Protein AF-A0A9E5PI35-F1 (afdb_monomer_lite)

Sequence (96 aa):
LKLLLPALFILSCGGGEVGPKPNGNDLPEPTWELVWSEEFDGSVIDQSTWTPEVMPDPFNEELQYYTDRIDTDPGANAWLENGTLIIEARREDFEH

Radius of gyration: 36.21 Å; chains: 1; bounding box: 34×22×119 Å

Structure (mmCIF, N/CA/C/O backbone):
data_AF-A0A9E5PI35-F1
#
_entry.id   AF-A0A9E5PI35-F1
#
loop_
_atom_site.group_PDB
_atom_site.id
_atom_site.type_symbol
_atom_site.label_atom_id
_atom_site.label_alt_id
_atom_site.label_comp_id
_atom_site.label_asym_id
_atom_site.label_entity_id
_atom_site.label_seq_id
_atom_site.pdbx_PDB_ins_code
_atom_site.Cartn_x
_atom_site.Cartn_y
_atom_site.Cartn_z
_atom_site.occupancy
_atom_site.B_iso_or_equiv
_atom_site.auth_seq_id
_atom_site.auth_comp_id
_atom_site.auth_asym_id
_atom_site.auth_atom_id
_atom_site.pdbx_PDB_model_num
ATOM 1 N N . LEU A 1 1 ? 9.894 -8.063 105.607 1.00 42.03 1 LEU A N 1
ATOM 2 C CA . LEU A 1 1 ? 10.425 -7.500 104.348 1.00 42.03 1 LEU A CA 1
ATOM 3 C C . LEU A 1 1 ? 9.356 -7.663 103.266 1.00 42.03 1 LEU A C 1
ATOM 5 O O . LEU A 1 1 ? 9.103 -8.784 102.853 1.00 42.03 1 LEU A O 1
ATOM 9 N N . LYS A 1 2 ? 8.647 -6.593 102.894 1.00 43.69 2 LYS A N 1
ATOM 10 C CA . LYS A 1 2 ? 7.703 -6.573 101.763 1.00 43.69 2 LYS A CA 1
ATOM 11 C C . LYS A 1 2 ? 8.127 -5.405 100.881 1.00 43.69 2 LYS A C 1
ATOM 13 O O . LYS A 1 2 ? 7.793 -4.262 101.166 1.00 43.69 2 LYS A O 1
ATOM 18 N N . LEU A 1 3 ? 8.983 -5.707 99.912 1.00 43.16 3 LEU A N 1
ATOM 19 C CA . LEU A 1 3 ? 9.408 -4.767 98.883 1.00 43.16 3 LEU A CA 1
ATOM 20 C C . LEU A 1 3 ? 8.344 -4.766 97.783 1.00 43.16 3 LEU A C 1
ATOM 22 O O . LEU A 1 3 ? 8.013 -5.815 97.235 1.00 43.16 3 LEU A O 1
ATOM 26 N N . LEU A 1 4 ? 7.790 -3.581 97.530 1.00 50.19 4 LEU A N 1
ATOM 27 C CA . LEU A 1 4 ? 6.948 -3.271 96.380 1.00 50.19 4 LEU A CA 1
ATOM 28 C C . LEU A 1 4 ? 7.772 -3.345 95.085 1.00 50.19 4 LEU A C 1
ATOM 30 O O . LEU A 1 4 ? 8.882 -2.819 95.041 1.00 50.19 4 LEU A O 1
ATOM 34 N N . LEU A 1 5 ? 7.188 -3.897 94.019 1.00 49.34 5 LEU A N 1
ATOM 35 C CA . LEU A 1 5 ? 7.577 -3.582 92.641 1.00 49.34 5 LEU A CA 1
ATOM 36 C C . LEU A 1 5 ? 6.536 -2.608 92.060 1.00 49.34 5 LEU A C 1
ATOM 38 O O . LEU A 1 5 ? 5.342 -2.900 92.157 1.00 49.34 5 LEU A O 1
ATOM 42 N N . PRO A 1 6 ? 6.937 -1.473 91.461 1.00 49.91 6 PRO A N 1
ATOM 43 C CA . PRO A 1 6 ? 5.999 -0.586 90.791 1.00 49.91 6 PRO A CA 1
ATOM 44 C C . PRO A 1 6 ? 5.618 -1.170 89.424 1.00 49.91 6 PRO A C 1
ATOM 46 O O . PRO A 1 6 ? 6.483 -1.542 88.631 1.00 49.91 6 PRO A O 1
ATOM 49 N N . ALA A 1 7 ? 4.318 -1.238 89.138 1.00 62.31 7 ALA A N 1
ATOM 50 C CA . ALA A 1 7 ? 3.819 -1.514 87.797 1.00 62.31 7 ALA A CA 1
ATOM 51 C C . ALA A 1 7 ? 3.999 -0.255 86.937 1.00 62.31 7 ALA A C 1
ATOM 53 O O . ALA A 1 7 ? 3.357 0.769 87.167 1.00 62.31 7 ALA A O 1
ATOM 54 N N . LEU A 1 8 ? 4.907 -0.330 85.966 1.00 56.19 8 LEU A N 1
ATOM 55 C CA . LEU A 1 8 ? 5.142 0.716 84.981 1.00 56.19 8 LEU A CA 1
ATOM 56 C C . LEU A 1 8 ? 4.048 0.639 83.906 1.00 56.19 8 LEU A C 1
ATOM 58 O O . LEU A 1 8 ? 4.071 -0.246 83.053 1.00 56.19 8 LEU A O 1
ATOM 62 N N . PHE A 1 9 ? 3.078 1.553 83.954 1.00 56.91 9 PHE A N 1
ATOM 63 C CA . PHE A 1 9 ? 2.102 1.727 82.879 1.00 56.91 9 PHE A CA 1
ATOM 64 C C . PHE A 1 9 ? 2.736 2.538 81.749 1.00 56.91 9 PHE A C 1
ATOM 66 O O . PHE 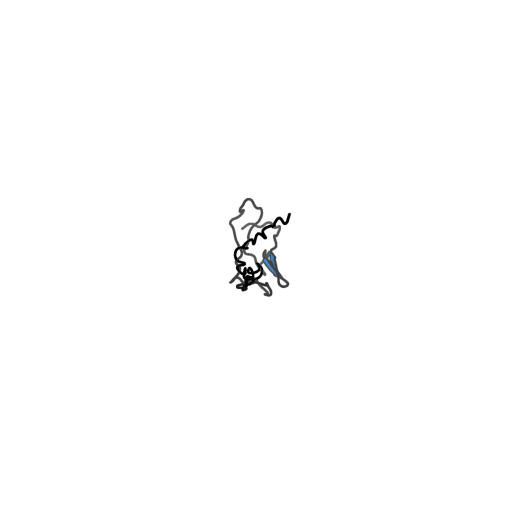A 1 9 ? 2.926 3.748 81.857 1.00 56.91 9 PHE A O 1
ATOM 73 N N . ILE A 1 10 ? 3.077 1.852 80.661 1.00 58.12 10 ILE A N 1
ATOM 74 C CA . ILE A 1 10 ? 3.507 2.479 79.413 1.00 58.12 10 ILE A CA 1
ATOM 75 C C . ILE A 1 10 ? 2.248 2.995 78.708 1.00 58.12 10 ILE A C 1
ATOM 77 O O . ILE A 1 10 ? 1.422 2.201 78.257 1.00 58.12 10 ILE A O 1
ATOM 81 N N . LEU A 1 11 ? 2.080 4.318 78.628 1.00 56.44 11 LEU A N 1
ATOM 82 C CA . LEU A 1 11 ? 1.109 4.926 77.719 1.00 56.44 11 LEU A CA 1
ATOM 83 C C . LEU A 1 11 ? 1.579 4.631 76.287 1.00 56.44 11 LEU A C 1
ATOM 85 O O . LEU 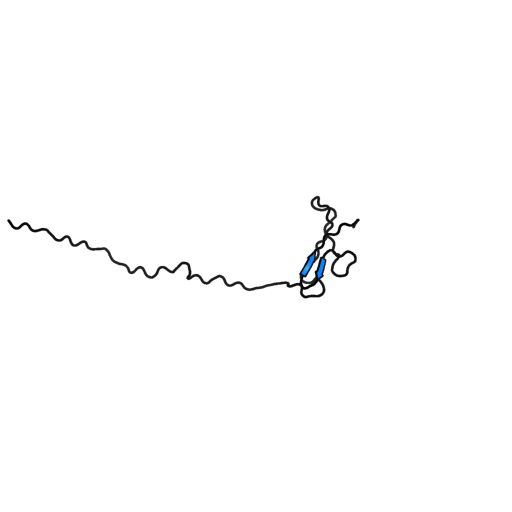A 1 11 ? 2.530 5.237 75.795 1.00 56.44 11 LEU A O 1
ATOM 89 N N . SER A 1 12 ? 0.936 3.662 75.639 1.00 57.12 12 SER A N 1
ATOM 90 C CA . SER A 1 12 ? 1.059 3.457 74.199 1.00 57.12 12 SER A CA 1
ATOM 91 C C . SER A 1 12 ? 0.432 4.664 73.497 1.00 57.12 12 SER A C 1
ATOM 93 O O . SER A 1 12 ? -0.740 4.977 73.717 1.00 57.12 12 SER A O 1
ATOM 95 N N . CYS A 1 13 ? 1.225 5.382 72.701 1.00 51.91 13 CYS A N 1
ATOM 96 C CA . CYS A 1 13 ? 0.718 6.451 71.851 1.00 51.91 13 CYS A CA 1
ATOM 97 C C . CYS A 1 13 ? -0.298 5.883 70.855 1.00 51.91 13 CYS A C 1
ATOM 99 O O . CYS A 1 13 ? 0.032 4.991 70.080 1.00 51.91 13 CYS A O 1
ATOM 101 N N . GLY A 1 14 ? -1.504 6.454 70.904 1.00 49.91 14 GLY A N 1
ATOM 102 C CA . GLY A 1 14 ? -2.517 6.530 69.854 1.00 49.91 14 GLY A CA 1
ATOM 103 C C . GLY A 1 14 ? -2.406 5.527 68.711 1.00 49.91 14 GLY A C 1
ATOM 104 O O . GLY A 1 14 ? -1.712 5.772 67.727 1.00 49.91 14 GLY A O 1
ATOM 105 N N . GLY A 1 15 ? -3.208 4.466 68.793 1.00 50.47 15 GLY A N 1
ATOM 106 C CA . GLY A 1 15 ? -3.689 3.777 67.604 1.00 50.47 15 GLY A CA 1
ATOM 107 C C . GLY A 1 15 ? -4.575 4.732 66.809 1.00 50.47 15 GLY A C 1
ATOM 108 O O . GLY A 1 15 ? -5.779 4.795 67.036 1.00 50.47 15 GLY A O 1
ATOM 109 N N . GLY A 1 16 ? -3.972 5.511 65.913 1.00 51.97 16 GLY A N 1
ATOM 110 C CA . GLY A 1 16 ? -4.704 6.043 64.777 1.00 51.97 16 GLY A CA 1
ATOM 111 C C . GLY A 1 16 ? -5.101 4.855 63.914 1.00 51.97 16 GLY A C 1
ATOM 112 O O . GLY A 1 16 ? -4.232 4.089 63.496 1.00 51.97 16 GLY A O 1
ATOM 113 N N . GLU A 1 17 ? -6.399 4.664 63.700 1.00 56.72 17 GLU A N 1
ATOM 114 C CA . GLU A 1 17 ? -6.891 3.706 62.718 1.00 56.72 17 GLU A CA 1
ATOM 115 C C . GLU A 1 17 ? -6.278 4.081 61.367 1.00 56.72 17 GLU A C 1
ATOM 117 O O . GLU A 1 17 ? -6.621 5.096 60.759 1.00 56.72 17 GLU A O 1
ATOM 122 N N . VAL A 1 18 ? -5.301 3.294 60.916 1.00 62.47 18 VAL A N 1
ATOM 123 C CA . VAL A 1 18 ? -4.838 3.366 59.537 1.00 62.47 18 VAL A CA 1
ATOM 124 C C . VAL A 1 18 ? -6.015 2.848 58.724 1.00 62.47 18 VAL A C 1
ATOM 126 O O . VAL A 1 18 ? -6.255 1.641 58.687 1.00 62.47 18 VAL A O 1
ATOM 129 N N . GLY A 1 19 ? -6.790 3.767 58.140 1.00 65.69 19 GLY A N 1
ATOM 130 C CA . GLY A 1 19 ? -7.804 3.419 57.151 1.00 65.69 19 GLY A CA 1
ATOM 131 C C . GLY A 1 19 ? -7.193 2.498 56.089 1.00 65.69 19 GLY A C 1
ATOM 132 O O . GLY A 1 19 ? -5.970 2.527 55.896 1.00 65.69 19 GLY A O 1
ATOM 133 N N . PRO A 1 20 ? -7.995 1.643 55.432 1.00 69.94 20 PRO A N 1
ATOM 134 C CA . PRO A 1 20 ? -7.471 0.714 54.443 1.00 69.94 20 PRO A CA 1
ATOM 135 C C . PRO A 1 20 ? -6.603 1.491 53.452 1.00 69.94 20 PRO A C 1
ATOM 137 O O . PRO A 1 20 ? -7.057 2.458 52.839 1.00 69.94 20 PRO A O 1
ATOM 140 N N . LYS A 1 21 ? -5.321 1.115 53.356 1.00 61.88 21 LYS A N 1
ATOM 141 C CA . LYS A 1 21 ? -4.462 1.628 52.291 1.00 61.88 21 LYS A CA 1
ATOM 142 C C . LYS A 1 21 ? -5.156 1.240 50.985 1.00 61.88 21 LYS A C 1
ATOM 144 O O . LYS A 1 21 ? -5.463 0.054 50.856 1.00 61.88 21 LYS A O 1
ATOM 149 N N . PRO A 1 22 ? -5.433 2.183 50.067 1.00 62.78 22 PRO A N 1
ATOM 150 C CA . PRO A 1 22 ? -5.967 1.819 48.765 1.00 62.78 22 PRO A CA 1
ATOM 151 C C . PRO A 1 22 ? -5.027 0.775 48.174 1.00 62.78 22 PRO A C 1
ATOM 153 O O . PRO A 1 22 ? -3.802 0.959 48.173 1.00 62.78 22 PRO A O 1
ATOM 156 N N . ASN A 1 23 ? -5.586 -0.367 47.788 1.00 68.19 23 ASN A N 1
ATOM 157 C CA . ASN A 1 23 ? -4.780 -1.396 47.169 1.00 68.19 23 ASN A CA 1
ATOM 158 C C . ASN A 1 23 ? -4.314 -0.810 45.833 1.00 68.19 23 ASN A C 1
ATOM 160 O O . ASN A 1 23 ? -5.090 -0.168 45.133 1.00 68.19 23 ASN A O 1
ATOM 164 N N . GLY A 1 24 ? -3.057 -1.033 45.443 1.00 61.25 24 GLY A N 1
ATOM 165 C CA . GLY A 1 24 ? -2.539 -0.576 44.141 1.00 61.25 24 GLY A CA 1
ATOM 166 C C . GLY A 1 24 ? -3.301 -1.130 42.925 1.00 61.25 24 GLY A C 1
ATOM 167 O O . GLY A 1 24 ? -3.005 -0.746 41.802 1.00 61.25 24 GLY A O 1
ATOM 168 N N . ASN A 1 25 ? -4.285 -1.999 43.170 1.00 66.12 25 ASN A N 1
ATOM 169 C CA . ASN A 1 25 ? -5.194 -2.611 42.210 1.00 66.12 25 ASN A CA 1
ATOM 170 C C . ASN A 1 25 ? -6.542 -1.858 42.091 1.00 66.12 25 ASN A C 1
ATOM 172 O O . ASN A 1 25 ? -7.415 -2.323 41.370 1.00 66.12 25 ASN A O 1
ATOM 176 N N . ASP A 1 26 ? -6.737 -0.737 42.802 1.00 70.94 26 ASP A N 1
ATOM 177 C CA . ASP A 1 26 ? -7.970 0.076 42.759 1.00 70.94 26 ASP A CA 1
ATOM 178 C C . ASP A 1 26 ? -7.932 1.176 41.676 1.00 70.94 26 ASP A C 1
ATOM 180 O O . ASP A 1 26 ? -8.825 2.025 41.607 1.00 70.94 26 ASP A O 1
ATOM 184 N N . LEU A 1 27 ? -6.898 1.199 40.827 1.00 75.56 27 LEU A N 1
ATOM 185 C CA . LEU A 1 27 ? -6.889 2.071 39.654 1.00 75.56 27 LEU A CA 1
ATOM 186 C C . LEU A 1 27 ? -7.760 1.431 38.565 1.00 75.56 27 LEU A C 1
ATOM 188 O O . LEU A 1 27 ? -7.546 0.261 38.251 1.00 75.56 27 LEU A O 1
ATOM 192 N N . PRO A 1 28 ? -8.738 2.154 37.985 1.00 77.56 28 PRO A N 1
ATOM 193 C CA . PRO A 1 28 ? -9.464 1.637 36.838 1.00 77.56 28 PRO A CA 1
ATOM 194 C C . PRO A 1 28 ? -8.461 1.347 35.723 1.00 77.56 28 PRO A C 1
ATOM 196 O O . PRO A 1 28 ? -7.646 2.209 35.383 1.00 77.56 28 PRO A O 1
ATOM 199 N N . GLU A 1 29 ? -8.518 0.133 35.180 1.00 82.62 29 GLU A N 1
ATOM 200 C CA . GLU A 1 29 ? -7.726 -0.230 34.010 1.00 82.62 29 GLU A CA 1
ATOM 201 C C . GLU A 1 29 ? -7.979 0.807 32.904 1.00 82.62 29 GLU A C 1
ATOM 203 O O . GLU A 1 29 ? -9.137 1.193 32.682 1.00 82.62 29 GLU A O 1
ATOM 208 N N . PRO A 1 30 ? -6.926 1.304 32.232 1.00 83.31 30 PRO A N 1
ATOM 209 C CA . PRO A 1 30 ? -7.100 2.246 31.141 1.00 83.31 30 PRO A CA 1
ATOM 210 C C . PRO A 1 30 ? -8.045 1.643 30.097 1.00 83.31 30 PRO A C 1
ATOM 212 O O . PRO A 1 30 ? -7.853 0.521 29.627 1.00 83.31 30 PRO A O 1
ATOM 215 N N . THR A 1 31 ? -9.089 2.397 29.754 1.00 90.56 31 THR A N 1
ATOM 216 C CA . THR A 1 31 ? -10.031 2.019 28.701 1.00 90.56 31 THR A CA 1
ATOM 217 C C . THR A 1 31 ? -9.493 2.527 27.371 1.00 90.56 31 THR A C 1
ATOM 219 O O . THR A 1 31 ? -9.178 3.708 27.231 1.00 90.56 31 THR A O 1
ATOM 222 N N . TRP A 1 32 ? -9.346 1.620 26.409 1.00 93.12 32 TRP A N 1
ATOM 223 C CA . TRP A 1 32 ? -8.944 1.950 25.045 1.00 93.12 32 TRP A CA 1
ATOM 224 C C . TRP A 1 32 ? -10.173 1.991 24.141 1.00 93.12 32 TRP A C 1
ATOM 226 O O . TRP A 1 32 ? -11.043 1.125 24.234 1.00 93.12 32 TRP A O 1
ATOM 236 N N . GLU A 1 33 ? -10.221 2.983 23.258 1.00 95.69 33 GLU A N 1
ATOM 237 C CA . GLU A 1 33 ? -11.209 3.093 22.186 1.00 95.69 33 GLU A CA 1
ATOM 238 C C . GLU A 1 33 ? -10.509 2.854 20.844 1.00 95.69 33 GLU A C 1
ATOM 240 O O . GLU A 1 33 ? -9.470 3.456 20.564 1.00 95.69 33 GLU A O 1
ATOM 245 N N . LEU A 1 34 ? -11.062 1.964 20.017 1.00 95.56 34 LEU A N 1
ATOM 246 C CA . LEU A 1 34 ? -10.587 1.761 18.652 1.00 95.56 34 LEU A CA 1
ATOM 247 C C . LEU A 1 34 ? -11.056 2.933 17.782 1.00 95.56 34 LEU A C 1
ATOM 249 O O . LEU A 1 34 ? -12.253 3.082 17.553 1.00 95.56 34 LEU A O 1
ATOM 253 N N . VAL A 1 35 ? -10.117 3.742 17.292 1.00 97.31 35 VAL A N 1
ATOM 254 C CA . VAL A 1 35 ? -10.426 4.921 16.459 1.00 97.31 35 VAL A CA 1
ATOM 255 C C . VAL A 1 35 ? -10.284 4.666 14.959 1.00 97.31 35 VAL A C 1
ATOM 257 O O . VAL A 1 35 ? -10.872 5.394 14.164 1.00 97.31 35 VAL A O 1
ATOM 260 N N . TRP A 1 36 ? -9.507 3.653 14.566 1.00 97.38 36 TRP A N 1
ATOM 261 C CA . TRP A 1 36 ? -9.302 3.261 13.174 1.00 97.38 36 TRP A CA 1
ATOM 262 C C . TRP A 1 36 ? -8.725 1.841 13.093 1.00 97.38 36 TRP A C 1
ATOM 264 O O . TRP A 1 36 ? -7.904 1.458 13.930 1.00 97.38 36 TRP A O 1
ATOM 274 N N . SER A 1 37 ? -9.150 1.087 12.084 1.00 97.00 37 SER A N 1
ATOM 275 C CA . SER A 1 37 ? -8.628 -0.230 11.716 1.00 97.00 37 SER A CA 1
ATOM 276 C C . SER A 1 37 ? -8.849 -0.471 10.223 1.00 97.00 37 SER A C 1
ATOM 278 O O . SER A 1 37 ? -9.740 0.129 9.623 1.00 97.00 37 SER A O 1
ATOM 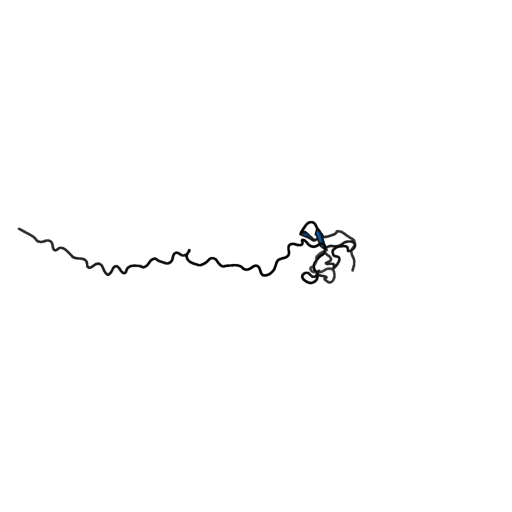280 N N . GLU A 1 38 ? -8.060 -1.375 9.651 1.00 97.56 38 GLU A N 1
ATOM 281 C CA . GLU A 1 38 ? -8.233 -1.896 8.299 1.00 97.56 38 GLU A CA 1
ATOM 282 C C . GLU A 1 38 ? -8.037 -3.412 8.350 1.00 97.56 38 GLU A C 1
ATOM 284 O O . GLU A 1 38 ? -7.024 -3.890 8.861 1.00 97.56 38 GLU A O 1
ATOM 289 N N . GLU A 1 39 ? -9.013 -4.146 7.826 1.00 97.56 39 GLU A N 1
ATOM 290 C CA . GLU A 1 39 ? -9.037 -5.614 7.829 1.00 97.56 39 GLU A CA 1
ATOM 291 C C . GLU A 1 39 ? -8.796 -6.188 6.422 1.00 97.56 39 GLU A C 1
ATOM 293 O O . GLU A 1 39 ? -8.634 -7.393 6.262 1.00 97.56 39 GLU A O 1
ATOM 298 N N . PHE A 1 40 ? -8.738 -5.330 5.393 1.00 97.94 40 PHE A N 1
ATOM 299 C CA . PHE A 1 40 ? -8.443 -5.683 4.002 1.00 97.94 40 PHE A CA 1
ATOM 300 C C . PHE A 1 40 ? -9.420 -6.696 3.379 1.00 97.94 40 PHE A C 1
ATOM 302 O O . PHE A 1 40 ? -9.070 -7.422 2.449 1.00 97.94 40 PHE A O 1
ATOM 309 N N . ASP A 1 41 ? -10.671 -6.712 3.849 1.00 97.00 41 ASP A N 1
ATOM 310 C CA . ASP A 1 41 ? -11.758 -7.558 3.325 1.00 97.00 41 ASP A CA 1
ATOM 311 C C . ASP A 1 41 ? -12.281 -7.105 1.943 1.00 97.00 41 ASP A C 1
ATOM 313 O O . ASP A 1 41 ? -13.126 -7.766 1.330 1.00 97.00 41 ASP A O 1
ATOM 317 N N . GLY A 1 42 ? -11.815 -5.953 1.452 1.00 95.50 42 GLY A N 1
ATOM 318 C CA . GLY A 1 42 ? -12.142 -5.424 0.131 1.00 95.50 42 GLY A CA 1
ATOM 319 C C . GLY A 1 42 ? -11.499 -6.206 -1.020 1.00 95.50 42 GLY A C 1
ATOM 320 O O . GLY A 1 42 ? -10.668 -7.089 -0.833 1.00 95.50 42 GLY A O 1
ATOM 321 N N . SER A 1 43 ? -11.877 -5.859 -2.253 1.00 96.44 43 SER A N 1
ATOM 322 C CA . SER A 1 43 ? -11.307 -6.467 -3.467 1.00 96.44 43 SER A CA 1
ATOM 323 C C . SER A 1 43 ? -10.128 -5.695 -4.065 1.00 96.44 43 SER A C 1
ATOM 325 O O . SER A 1 43 ? -9.504 -6.193 -4.996 1.00 96.44 43 SER A O 1
ATOM 327 N N . VAL A 1 44 ? -9.894 -4.464 -3.605 1.00 97.62 44 VAL A N 1
ATOM 328 C CA . VAL A 1 44 ? -8.844 -3.540 -4.066 1.00 97.62 44 VAL A CA 1
ATOM 329 C C . VAL A 1 44 ? -8.397 -2.664 -2.898 1.00 97.62 44 VAL A C 1
ATOM 331 O O . VAL A 1 44 ? -9.165 -2.481 -1.948 1.00 97.62 44 VAL A O 1
ATOM 334 N N . ILE A 1 45 ? -7.190 -2.106 -2.97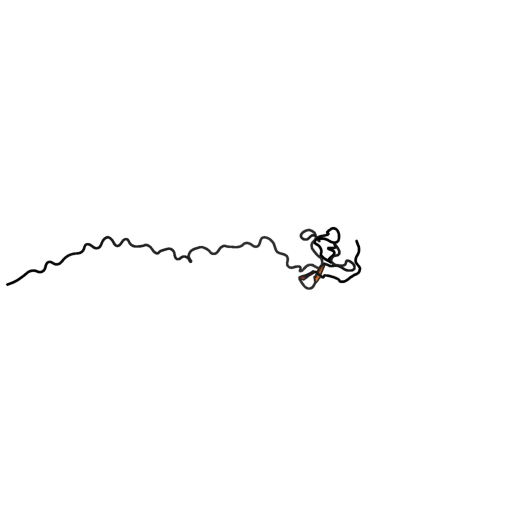3 1.00 98.25 45 ILE A N 1
ATOM 335 C CA . ILE A 1 45 ? -6.657 -1.205 -1.944 1.00 98.25 45 ILE A CA 1
ATOM 336 C C . ILE A 1 45 ? -7.469 0.104 -1.911 1.00 98.25 45 ILE A C 1
ATOM 338 O O . ILE A 1 45 ? -7.649 0.771 -2.932 1.00 98.25 45 ILE A O 1
ATOM 342 N N . ASP A 1 46 ? -7.945 0.507 -0.726 1.00 97.69 46 ASP A N 1
ATOM 343 C CA . ASP A 1 46 ? -8.632 1.790 -0.541 1.00 97.69 46 ASP A CA 1
ATOM 344 C C . ASP A 1 46 ? -7.641 2.963 -0.584 1.00 97.69 46 ASP A C 1
ATOM 346 O O . ASP A 1 46 ? -6.988 3.303 0.406 1.00 97.69 46 ASP A O 1
ATOM 350 N N . GLN A 1 47 ? -7.578 3.626 -1.738 1.00 96.50 47 GLN A N 1
ATOM 351 C CA . GLN A 1 47 ? -6.689 4.768 -1.962 1.00 96.50 47 GLN A CA 1
ATOM 352 C C . GLN A 1 47 ? -7.103 6.057 -1.234 1.00 96.50 47 GLN A C 1
ATOM 354 O O . GLN A 1 47 ? -6.361 7.038 -1.251 1.00 96.50 47 GLN A O 1
ATOM 359 N N . SER A 1 48 ? -8.273 6.092 -0.587 1.00 97.12 48 SER A N 1
ATOM 360 C CA . SER A 1 48 ? -8.608 7.196 0.321 1.00 97.12 48 SER A CA 1
ATOM 361 C C . SER A 1 48 ? -7.894 7.084 1.673 1.00 97.12 48 SER A C 1
ATOM 363 O O . SER A 1 48 ? -7.781 8.079 2.393 1.00 97.12 48 SER A O 1
ATOM 365 N N . THR A 1 49 ? -7.374 5.891 1.975 1.00 97.38 49 THR A N 1
ATOM 366 C CA . THR A 1 49 ? -6.747 5.533 3.248 1.00 97.38 49 THR A CA 1
ATOM 367 C C . THR A 1 49 ? -5.259 5.214 3.082 1.00 97.38 49 THR A C 1
ATOM 369 O O . THR A 1 49 ? -4.442 5.634 3.901 1.00 97.38 49 THR A O 1
ATOM 372 N N . TRP A 1 50 ? -4.893 4.515 2.005 1.00 97.88 50 TRP A N 1
ATOM 373 C CA . TRP A 1 50 ? -3.530 4.072 1.717 1.00 97.88 50 TRP A CA 1
ATOM 374 C C . TRP A 1 50 ? -2.990 4.722 0.444 1.00 97.88 50 TRP A C 1
ATOM 376 O O . TRP A 1 50 ? -3.703 4.888 -0.539 1.00 97.88 50 TRP A O 1
ATOM 386 N N . THR A 1 51 ? -1.709 5.076 0.425 1.00 97.00 51 THR A N 1
ATOM 387 C CA . THR A 1 51 ? -1.047 5.628 -0.764 1.00 97.00 51 THR A CA 1
ATOM 388 C C . THR A 1 51 ? 0.272 4.889 -0.973 1.00 97.00 51 THR A C 1
ATOM 390 O O . THR A 1 51 ? 1.050 4.819 -0.019 1.00 97.00 51 THR A O 1
ATOM 393 N N . PRO A 1 52 ? 0.532 4.318 -2.165 1.00 95.44 52 PR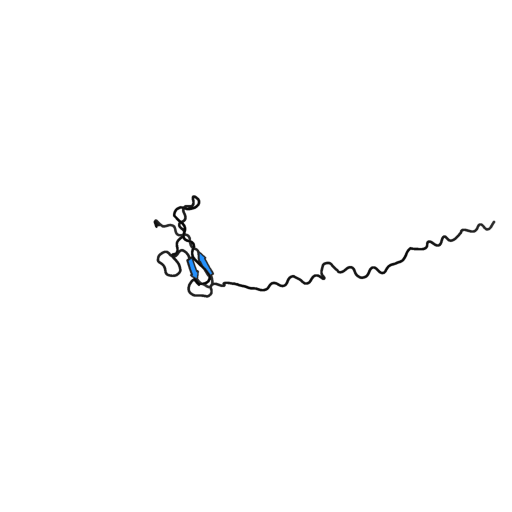O A N 1
ATOM 394 C CA . PRO A 1 52 ? 1.816 3.693 -2.443 1.00 95.44 52 PRO A CA 1
ATOM 395 C C . PRO A 1 52 ? 2.926 4.745 -2.429 1.00 95.44 52 PRO A C 1
ATOM 397 O O . PRO A 1 52 ? 2.749 5.873 -2.895 1.00 95.44 52 PRO A O 1
ATOM 400 N N . GLU A 1 53 ? 4.076 4.372 -1.881 1.00 92.44 53 GLU A N 1
ATOM 401 C CA . GLU A 1 53 ? 5.265 5.213 -1.908 1.00 92.44 53 GLU A CA 1
ATOM 402 C C . GLU A 1 53 ? 6.012 5.006 -3.229 1.00 92.44 53 GLU A C 1
ATOM 404 O O . GLU A 1 53 ? 6.200 3.876 -3.676 1.00 92.44 53 GLU A O 1
ATOM 409 N N . VAL A 1 54 ? 6.439 6.107 -3.848 1.00 90.81 54 VAL A N 1
ATOM 410 C CA . VAL A 1 54 ? 7.277 6.107 -5.052 1.00 90.81 54 VAL A CA 1
ATOM 411 C C . VAL A 1 54 ? 8.452 7.033 -4.787 1.00 90.81 54 VAL A C 1
ATOM 413 O O . VAL A 1 54 ? 8.262 8.202 -4.440 1.00 90.81 54 VAL A O 1
ATOM 416 N N . MET A 1 55 ? 9.666 6.510 -4.935 1.00 84.19 55 MET A N 1
ATOM 417 C CA . MET A 1 55 ? 10.905 7.221 -4.621 1.00 84.19 55 MET A CA 1
ATOM 418 C C . MET A 1 55 ? 11.810 7.302 -5.856 1.00 84.19 55 MET A C 1
ATOM 420 O O . MET A 1 55 ? 11.718 6.440 -6.722 1.00 84.19 55 MET A O 1
ATOM 424 N N . PRO A 1 56 ? 12.690 8.318 -5.962 1.00 76.00 56 PRO A N 1
ATOM 425 C CA . PRO A 1 56 ? 13.703 8.363 -7.013 1.00 76.00 56 PRO A CA 1
ATOM 426 C C . PRO A 1 56 ? 14.693 7.199 -6.894 1.00 76.00 56 PRO A C 1
ATOM 428 O O . PRO A 1 56 ? 15.173 6.904 -5.797 1.00 76.00 56 PRO A O 1
ATOM 431 N N . ASP A 1 57 ? 15.054 6.601 -8.026 1.00 72.50 57 ASP A N 1
ATOM 432 C CA . ASP A 1 57 ? 15.852 5.374 -8.052 1.00 72.50 57 ASP A CA 1
ATOM 433 C C . ASP A 1 57 ? 17.373 5.595 -8.122 1.00 72.50 57 ASP A C 1
ATOM 435 O O . ASP A 1 57 ? 17.834 6.521 -8.802 1.00 72.50 57 ASP A O 1
ATOM 439 N N . PRO A 1 58 ? 18.188 4.681 -7.551 1.00 71.88 58 PRO A N 1
ATOM 440 C CA . PRO A 1 58 ? 17.962 3.895 -6.333 1.00 71.88 58 PRO A CA 1
ATOM 441 C C . PRO A 1 58 ? 18.090 4.784 -5.084 1.00 71.88 58 PRO A C 1
ATOM 443 O O . PRO A 1 58 ? 18.978 5.639 -5.006 1.00 71.88 58 PRO A O 1
ATOM 446 N N . PHE A 1 59 ? 17.254 4.549 -4.072 1.00 79.25 59 PHE A N 1
ATOM 447 C CA . PHE A 1 59 ? 17.292 5.273 -2.797 1.00 79.25 59 PHE A CA 1
ATOM 448 C C . PHE A 1 59 ? 17.992 4.445 -1.704 1.00 79.25 59 PHE A C 1
ATOM 450 O O . PHE A 1 59 ? 17.954 3.219 -1.721 1.00 79.25 59 PHE A O 1
ATOM 457 N N . ASN A 1 60 ? 18.657 5.110 -0.752 1.00 85.19 60 ASN A N 1
ATOM 458 C CA . ASN A 1 60 ? 19.270 4.483 0.433 1.00 85.19 60 ASN A CA 1
ATOM 459 C C . ASN A 1 60 ? 20.248 3.306 0.169 1.00 85.19 60 ASN A C 1
ATOM 461 O O . ASN A 1 60 ? 20.381 2.415 1.001 1.00 85.19 60 ASN A O 1
ATOM 465 N N . GLU A 1 61 ? 20.949 3.291 -0.972 1.00 87.56 61 GLU A N 1
ATOM 466 C CA . GLU A 1 61 ? 21.855 2.188 -1.367 1.00 87.56 61 GLU A CA 1
ATOM 467 C C . GLU A 1 61 ? 21.161 0.811 -1.475 1.00 87.56 61 GLU A C 1
ATOM 469 O O . GLU A 1 61 ? 21.809 -0.238 -1.433 1.00 87.56 61 GLU A O 1
ATOM 474 N N . GLU A 1 62 ? 19.839 0.801 -1.646 1.00 87.25 62 GLU A N 1
ATOM 475 C CA . GLU A 1 62 ? 19.051 -0.415 -1.802 1.00 87.25 62 GLU A CA 1
ATOM 476 C C . GLU A 1 62 ? 18.895 -0.778 -3.285 1.00 87.25 62 GLU A C 1
ATOM 478 O O . GLU A 1 62 ? 18.932 0.070 -4.174 1.00 87.25 62 GLU A O 1
ATOM 483 N N . LEU A 1 63 ? 18.709 -2.071 -3.566 1.00 87.00 63 LEU A N 1
ATOM 484 C CA . LEU A 1 63 ? 18.433 -2.569 -4.923 1.00 87.00 63 LEU A CA 1
ATOM 485 C C . LEU A 1 63 ? 16.946 -2.482 -5.298 1.00 87.00 63 LEU A C 1
ATOM 487 O O . LEU A 1 63 ? 16.560 -2.931 -6.375 1.00 87.00 63 LEU A O 1
ATOM 491 N N . GLN A 1 64 ? 16.112 -1.998 -4.381 1.00 87.19 64 GLN A N 1
ATOM 492 C CA . GLN A 1 64 ? 14.667 -1.994 -4.526 1.00 87.19 64 GLN A CA 1
ATOM 493 C C . GLN A 1 64 ? 14.172 -0.728 -5.214 1.00 87.19 64 GLN A C 1
ATOM 495 O O . GLN A 1 64 ? 14.674 0.366 -4.965 1.00 87.19 64 GLN A O 1
ATOM 500 N N . TYR A 1 65 ? 13.148 -0.917 -6.036 1.00 90.31 65 TYR A N 1
ATOM 501 C CA . TYR A 1 65 ? 12.387 0.137 -6.685 1.00 90.31 65 TYR A CA 1
ATOM 502 C C . TYR A 1 65 ? 11.009 0.164 -6.028 1.00 90.31 65 TYR A C 1
ATOM 504 O O . TYR A 1 65 ? 10.296 -0.843 -6.039 1.00 90.31 65 TYR A O 1
ATOM 512 N N . TYR A 1 66 ? 10.650 1.294 -5.424 1.00 91.44 66 TYR A N 1
ATOM 513 C CA . TYR A 1 66 ? 9.311 1.504 -4.880 1.00 91.44 66 TYR A CA 1
ATOM 514 C C . TYR A 1 66 ? 8.402 1.991 -6.010 1.00 91.44 66 TYR A C 1
ATOM 516 O O . TYR A 1 66 ? 8.676 3.027 -6.614 1.00 91.44 66 TYR A O 1
ATOM 524 N N . THR A 1 67 ? 7.355 1.226 -6.325 1.00 92.69 67 THR A N 1
ATOM 525 C CA . THR A 1 67 ? 6.460 1.509 -7.459 1.00 92.69 67 THR A CA 1
ATOM 526 C C . THR A 1 67 ? 5.022 1.715 -6.996 1.00 92.69 67 THR A C 1
ATOM 528 O O . THR A 1 67 ? 4.628 1.248 -5.928 1.00 92.69 67 THR A O 1
ATOM 531 N N . ASP A 1 68 ? 4.226 2.382 -7.827 1.00 94.94 68 ASP A N 1
ATOM 532 C CA . ASP A 1 68 ? 2.789 2.583 -7.636 1.00 94.94 68 ASP A CA 1
ATOM 533 C C . ASP A 1 68 ? 1.926 1.478 -8.267 1.00 94.94 68 ASP A C 1
ATOM 535 O O . ASP A 1 68 ? 0.703 1.601 -8.283 1.00 94.94 68 ASP A O 1
ATOM 539 N N . ARG A 1 69 ? 2.534 0.381 -8.747 1.00 95.75 69 ARG A N 1
ATOM 540 C CA . ARG A 1 69 ? 1.803 -0.741 -9.351 1.00 95.75 69 ARG A CA 1
ATOM 541 C C . ARG A 1 69 ? 1.052 -1.523 -8.276 1.00 95.75 69 ARG A C 1
ATOM 543 O O . ARG A 1 69 ? 1.674 -2.245 -7.485 1.00 95.75 69 ARG A O 1
ATOM 550 N N . ILE A 1 70 ? -0.274 -1.435 -8.284 1.00 97.88 70 ILE A N 1
ATOM 551 C CA . ILE A 1 70 ? -1.147 -2.077 -7.296 1.00 97.88 70 ILE A CA 1
ATOM 552 C C . ILE A 1 70 ? -2.279 -2.887 -7.937 1.00 97.88 70 ILE A C 1
ATOM 554 O O . ILE A 1 70 ? -2.589 -2.749 -9.117 1.00 97.88 70 ILE A O 1
ATOM 558 N N . ASP A 1 71 ? -2.913 -3.741 -7.135 1.00 97.31 71 ASP A N 1
ATOM 559 C CA . ASP A 1 71 ? -4.098 -4.524 -7.479 1.00 97.31 71 ASP A CA 1
ATOM 560 C C . ASP A 1 71 ? -3.942 -5.299 -8.800 1.00 97.31 71 ASP A C 1
ATOM 562 O O . ASP A 1 71 ? -3.281 -6.336 -8.856 1.00 97.31 71 ASP A O 1
ATOM 566 N N . THR A 1 72 ? -4.568 -4.815 -9.874 1.00 96.31 72 THR A N 1
ATOM 567 C CA . THR A 1 72 ? -4.594 -5.478 -11.183 1.00 96.31 72 THR A CA 1
ATOM 568 C C . THR A 1 72 ? -3.484 -5.027 -12.130 1.00 96.31 72 THR A C 1
ATOM 570 O O . THR A 1 72 ? -3.456 -5.474 -13.281 1.00 96.31 72 THR A O 1
ATOM 573 N N . ASP A 1 73 ? -2.594 -4.138 -11.691 1.00 96.75 73 ASP A N 1
ATOM 574 C CA . ASP A 1 73 ? -1.516 -3.631 -12.529 1.00 96.75 73 ASP A CA 1
ATOM 575 C C . ASP A 1 73 ? -0.537 -4.749 -12.930 1.00 96.75 73 ASP A C 1
ATOM 577 O O . ASP A 1 73 ? -0.195 -5.624 -12.122 1.00 96.75 73 ASP A O 1
ATOM 581 N N . PRO A 1 74 ? -0.032 -4.751 -14.178 1.00 94.12 74 PRO A N 1
ATOM 582 C CA . PRO A 1 74 ? 0.987 -5.703 -14.594 1.00 94.12 74 PRO A CA 1
ATOM 583 C C . PRO A 1 74 ? 2.243 -5.597 -13.721 1.00 94.12 74 PRO A C 1
ATOM 585 O O . PRO A 1 74 ? 2.938 -4.584 -13.730 1.00 94.12 74 PRO A O 1
ATOM 588 N N . GLY A 1 75 ? 2.557 -6.667 -12.991 1.00 94.25 75 GLY A N 1
ATOM 589 C CA . GLY A 1 75 ? 3.690 -6.675 -12.065 1.00 94.25 75 GLY A CA 1
ATOM 590 C C . GLY A 1 75 ? 3.423 -5.932 -10.755 1.00 94.25 75 GLY A C 1
ATOM 591 O O . GLY A 1 75 ? 4.383 -5.487 -10.134 1.00 94.25 75 GLY A O 1
ATOM 592 N N . ALA A 1 76 ? 2.159 -5.818 -10.327 1.00 96.50 76 ALA A N 1
ATOM 593 C CA . ALA A 1 76 ? 1.779 -5.216 -9.050 1.00 96.50 76 ALA A CA 1
ATOM 594 C C . ALA A 1 76 ? 2.668 -5.678 -7.884 1.00 96.50 76 ALA A C 1
ATOM 596 O O . ALA A 1 76 ? 2.962 -6.875 -7.736 1.00 96.50 76 ALA A O 1
ATOM 597 N N . ASN A 1 77 ? 3.084 -4.714 -7.062 1.00 97.31 77 ASN A N 1
ATOM 598 C CA . ASN A 1 77 ? 3.858 -4.933 -5.843 1.00 97.31 77 ASN A CA 1
ATOM 599 C C . ASN A 1 77 ? 2.970 -5.008 -4.597 1.00 97.31 77 ASN A C 1
ATOM 601 O O . ASN A 1 77 ? 3.432 -5.509 -3.575 1.00 97.31 77 ASN A O 1
ATOM 605 N N . ALA A 1 78 ? 1.714 -4.561 -4.673 1.00 98.25 78 ALA A N 1
ATOM 606 C CA . ALA A 1 78 ? 0.753 -4.708 -3.586 1.00 98.25 78 ALA A CA 1
ATOM 607 C C . ALA A 1 78 ? -0.667 -4.988 -4.096 1.00 98.25 78 ALA A C 1
ATOM 609 O O . ALA A 1 78 ? -1.088 -4.401 -5.087 1.00 98.25 78 ALA A O 1
ATOM 610 N N . TRP A 1 79 ? -1.406 -5.881 -3.435 1.00 98.56 79 TRP A N 1
ATOM 611 C CA . TRP A 1 79 ? -2.815 -6.187 -3.738 1.00 98.56 79 TRP A CA 1
ATOM 612 C C . TRP A 1 79 ? -3.511 -6.806 -2.524 1.00 98.56 79 TRP A C 1
ATOM 614 O O . TRP A 1 79 ? -2.849 -7.217 -1.570 1.00 98.56 79 TRP A O 1
ATOM 624 N N . LEU A 1 80 ? -4.842 -6.898 -2.556 1.00 98.38 80 LEU A N 1
ATOM 625 C CA . LEU A 1 80 ? -5.608 -7.608 -1.529 1.00 98.38 80 LEU A CA 1
ATOM 626 C C . LEU A 1 80 ? -5.921 -9.041 -1.961 1.00 98.38 80 LEU A C 1
ATOM 628 O O . LEU A 1 80 ? -6.416 -9.282 -3.063 1.00 98.38 80 LEU A O 1
ATOM 632 N N . GLU A 1 81 ? -5.669 -10.002 -1.078 1.00 97.81 81 GLU A N 1
ATOM 633 C CA . GLU A 1 81 ? -6.031 -11.402 -1.286 1.00 97.81 81 GLU A CA 1
ATOM 634 C C . GLU A 1 81 ? -6.406 -12.061 0.045 1.00 97.81 81 GLU A C 1
ATOM 636 O O . GLU A 1 81 ? -5.653 -12.006 1.011 1.00 97.81 81 GLU A O 1
ATOM 641 N N . ASN A 1 82 ? -7.574 -12.714 0.094 1.00 96.88 82 ASN A N 1
ATOM 642 C CA . ASN A 1 82 ? -8.060 -13.471 1.256 1.00 96.88 82 ASN A CA 1
ATOM 643 C C . ASN A 1 82 ? -8.065 -12.682 2.587 1.00 96.88 82 ASN A C 1
ATOM 645 O O . ASN A 1 82 ? -7.688 -13.232 3.621 1.00 96.88 82 ASN A O 1
ATOM 649 N N . GLY A 1 83 ? -8.501 -11.415 2.567 1.00 97.38 83 GLY A N 1
ATOM 650 C CA . GLY A 1 83 ? -8.541 -10.566 3.768 1.00 97.38 83 GLY A CA 1
ATOM 651 C C . GLY A 1 83 ? -7.146 -10.141 4.232 1.00 97.38 83 GLY A C 1
ATOM 652 O O . GLY A 1 83 ? -6.853 -10.109 5.423 1.00 97.38 83 GLY A O 1
ATOM 653 N N . THR A 1 84 ? -6.206 -9.962 3.302 1.00 98.12 84 THR A N 1
ATOM 654 C CA . THR A 1 84 ? -4.817 -9.609 3.610 1.00 98.12 84 THR A CA 1
ATOM 655 C C . THR A 1 84 ? -4.259 -8.684 2.540 1.00 98.12 84 THR A C 1
ATOM 657 O O . THR A 1 84 ? -4.417 -8.938 1.347 1.00 98.12 84 THR A O 1
ATOM 660 N N . LEU A 1 85 ? -3.555 -7.635 2.971 1.00 98.38 85 LEU A N 1
ATOM 661 C CA . LEU A 1 85 ? -2.677 -6.862 2.101 1.00 98.38 85 LEU A CA 1
ATOM 662 C C . LEU A 1 85 ? -1.413 -7.673 1.808 1.00 98.38 85 LEU A C 1
ATOM 664 O O . LEU A 1 85 ? -0.587 -7.908 2.692 1.00 98.38 85 LEU A O 1
ATOM 668 N N . ILE A 1 86 ? -1.259 -8.086 0.559 1.00 98.44 86 ILE A N 1
ATOM 669 C CA . ILE A 1 86 ? -0.033 -8.690 0.060 1.00 98.44 86 ILE A CA 1
ATOM 670 C C . ILE A 1 86 ? 0.905 -7.575 -0.390 1.00 98.44 86 ILE A C 1
ATOM 672 O O . ILE A 1 86 ? 0.491 -6.674 -1.115 1.00 98.44 86 ILE A O 1
ATOM 676 N N . ILE A 1 87 ? 2.169 -7.650 0.030 1.00 98.06 87 ILE A N 1
ATOM 677 C CA . ILE A 1 87 ? 3.261 -6.795 -0.445 1.00 98.06 87 ILE A CA 1
ATOM 678 C C . ILE A 1 87 ? 4.365 -7.723 -0.949 1.00 98.06 87 ILE A C 1
ATOM 680 O O . ILE A 1 87 ? 4.937 -8.494 -0.176 1.00 98.06 87 ILE A O 1
ATOM 684 N N . GLU A 1 88 ? 4.652 -7.671 -2.247 1.00 97.12 88 GLU A N 1
ATOM 685 C CA . GLU A 1 88 ? 5.584 -8.574 -2.917 1.00 97.12 88 GLU A CA 1
ATOM 686 C C . GLU A 1 88 ? 6.724 -7.807 -3.593 1.00 97.12 8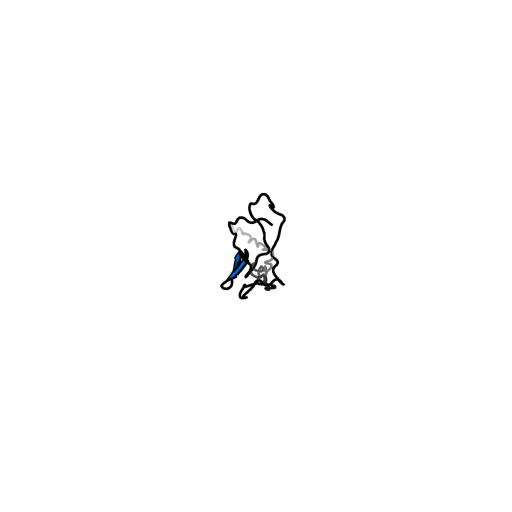8 GLU A C 1
ATOM 688 O O . GLU A 1 88 ? 6.530 -7.023 -4.528 1.00 97.12 88 GLU A O 1
ATOM 693 N N . ALA A 1 89 ? 7.949 -8.113 -3.163 1.00 94.56 89 ALA A N 1
ATOM 694 C CA . ALA A 1 89 ? 9.152 -7.745 -3.892 1.00 94.56 89 ALA A CA 1
ATOM 695 C C . ALA A 1 89 ? 9.332 -8.684 -5.088 1.00 94.56 89 ALA A C 1
ATOM 697 O O . ALA A 1 89 ? 9.369 -9.910 -4.941 1.00 94.56 89 ALA A O 1
ATOM 698 N N . ARG A 1 90 ? 9.495 -8.106 -6.276 1.00 93.50 90 ARG A N 1
ATOM 699 C CA . ARG A 1 90 ? 9.702 -8.853 -7.516 1.00 93.50 90 ARG A CA 1
ATOM 700 C C . ARG A 1 90 ? 11.144 -8.701 -7.970 1.00 93.50 90 ARG A C 1
ATOM 702 O O . ARG A 1 90 ? 11.711 -7.615 -7.930 1.00 93.50 90 ARG A O 1
ATOM 709 N N . ARG A 1 91 ? 11.745 -9.806 -8.414 1.00 93.88 91 ARG A N 1
ATOM 710 C CA . ARG A 1 91 ? 13.012 -9.758 -9.146 1.00 93.88 91 ARG A CA 1
ATOM 711 C C . ARG A 1 91 ? 12.700 -9.601 -10.625 1.00 93.88 91 ARG A C 1
ATOM 713 O O . ARG A 1 91 ? 12.214 -10.539 -11.252 1.00 93.88 91 ARG A O 1
ATOM 720 N N . GLU A 1 92 ? 13.021 -8.444 -11.164 1.00 90.44 92 GLU A N 1
ATOM 721 C CA . GLU A 1 92 ? 12.737 -8.061 -12.540 1.00 90.44 92 GLU A CA 1
ATOM 722 C C . GLU A 1 92 ? 13.788 -7.058 -13.014 1.00 90.44 92 GLU A C 1
ATOM 724 O O . GLU A 1 92 ? 14.464 -6.423 -12.203 1.00 90.44 92 GLU A O 1
ATOM 729 N N . ASP A 1 93 ? 13.924 -6.938 -14.330 1.00 89.06 93 ASP A N 1
ATOM 730 C CA . ASP A 1 93 ? 14.676 -5.851 -14.944 1.00 89.06 93 ASP A CA 1
ATOM 731 C C . ASP A 1 93 ? 13.728 -4.646 -15.030 1.00 89.06 93 ASP A C 1
ATOM 733 O O . ASP A 1 93 ? 13.042 -4.451 -16.035 1.00 89.06 93 ASP A O 1
ATOM 737 N N . PHE A 1 94 ? 13.607 -3.914 -13.922 1.00 85.56 94 PHE A N 1
ATOM 738 C CA . PHE A 1 94 ? 12.766 -2.723 -13.820 1.00 85.56 94 PHE A CA 1
ATOM 739 C C . PHE A 1 94 ? 13.629 -1.466 -13.903 1.00 85.56 94 PHE A C 1
ATOM 741 O O . PHE A 1 94 ? 14.611 -1.322 -13.176 1.00 85.56 94 PHE A O 1
ATOM 748 N N . GLU A 1 95 ? 13.246 -0.572 -14.805 1.00 75.19 95 GLU A N 1
ATOM 749 C CA . GLU A 1 95 ? 13.800 0.769 -14.968 1.00 75.19 95 GLU A CA 1
ATOM 750 C C . GLU A 1 95 ? 12.610 1.734 -15.037 1.00 75.19 95 GLU A C 1
ATOM 752 O O . GLU A 1 95 ? 11.583 1.394 -15.635 1.00 75.19 95 GLU A O 1
ATOM 757 N N . HIS A 1 96 ? 12.733 2.897 -14.402 1.00 66.50 96 HIS A N 1
ATOM 758 C CA . HIS A 1 96 ? 11.693 3.929 -14.376 1.00 66.50 96 HIS A CA 1
ATOM 759 C C . HIS A 1 96 ? 11.701 4.801 -15.636 1.00 66.50 96 HIS A C 1
ATOM 761 O O . HIS A 1 96 ? 12.805 5.099 -16.155 1.00 66.50 96 HIS A O 1
#

pLDDT: mean 82.51, std 17.52, range [42.03, 98.56]

Foldseek 3Di:
DDDDDDDDDDPDPDPPPPDPDPDPVPDPDDDDDDPDDAQLPDFWDDPVVDFFDADPPPPPPDPDGGDRATRPRDVRQWTGDPSDIHGDDDDDPDDD

Secondary structure (DSSP, 8-state):
--PPPP------------PPPPPTT-SPPPPP---------SSS--TTT------PSSPTT-S------BTTSTT-SEEE-SSSEEE----S----